Protein AF-A0A927GKA3-F1 (afdb_monomer_lite)

Organism: NCBI:txid2771359

Structure (mmCIF, N/CA/C/O backbone):
data_AF-A0A927GKA3-F1
#
_entry.id   AF-A0A927GKA3-F1
#
loop_
_atom_site.group_PDB
_atom_site.id
_atom_site.type_symbol
_atom_site.label_atom_id
_atom_site.label_alt_id
_atom_site.label_comp_id
_atom_site.label_asym_id
_atom_site.label_entity_id
_atom_site.label_seq_id
_atom_site.p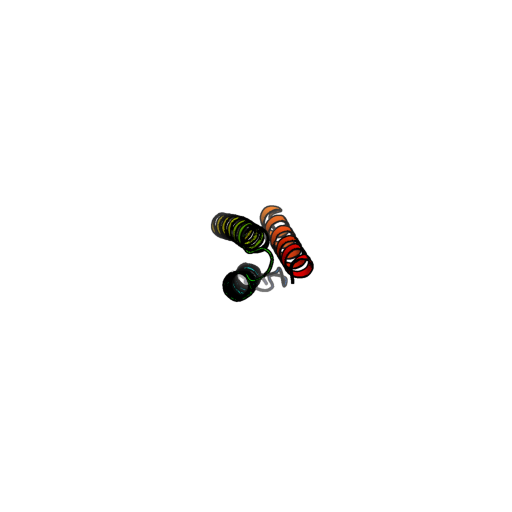dbx_PDB_ins_code
_atom_site.Cartn_x
_atom_site.Cartn_y
_atom_site.Cartn_z
_atom_site.occupancy
_atom_site.B_iso_or_equiv
_atom_site.auth_seq_id
_atom_site.auth_comp_id
_atom_site.auth_asym_id
_atom_site.auth_atom_id
_atom_site.pdbx_PDB_model_num
ATOM 1 N N . MET A 1 1 ? -40.364 -5.701 36.270 1.00 47.41 1 MET A N 1
ATOM 2 C CA . MET A 1 1 ? -39.156 -6.127 35.539 1.00 47.41 1 MET A CA 1
ATOM 3 C C . MET A 1 1 ? -39.467 -6.020 34.061 1.00 47.41 1 MET A C 1
ATOM 5 O O . MET A 1 1 ? -40.231 -6.839 33.577 1.00 47.41 1 MET A O 1
ATOM 9 N N . SER A 1 2 ? -38.943 -4.998 33.388 1.00 42.38 2 SER A N 1
ATOM 10 C CA . SER A 1 2 ? -39.011 -4.882 31.929 1.00 42.38 2 SER A CA 1
ATOM 11 C C . SER A 1 2 ? -37.716 -4.225 31.478 1.00 42.38 2 SER A C 1
ATOM 13 O O . SER A 1 2 ? -37.539 -3.019 31.624 1.00 42.38 2 SER A O 1
ATOM 15 N N . SER A 1 3 ? -36.776 -5.058 31.048 1.00 47.84 3 SER A N 1
ATOM 16 C CA . SER A 1 3 ? -35.504 -4.643 30.477 1.00 47.84 3 SER A CA 1
ATOM 17 C C . SER A 1 3 ? -35.777 -4.020 29.112 1.00 47.84 3 SER A C 1
ATOM 19 O O . SER A 1 3 ? -36.137 -4.727 28.175 1.00 47.84 3 SER A O 1
ATOM 21 N N . THR A 1 4 ? -35.647 -2.702 29.007 1.00 54.38 4 THR A N 1
ATOM 22 C CA . THR A 1 4 ? -35.564 -2.015 27.716 1.00 54.38 4 THR A CA 1
ATOM 23 C C . THR A 1 4 ? -34.162 -2.280 27.166 1.00 54.38 4 THR A C 1
ATOM 25 O O . THR A 1 4 ? -33.203 -1.831 27.798 1.00 54.38 4 THR A O 1
ATOM 28 N N . PRO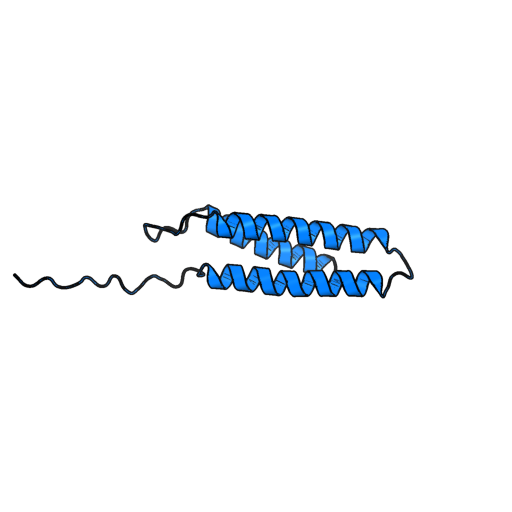 A 1 5 ? -33.986 -3.022 26.059 1.00 51.09 5 PRO A N 1
ATOM 29 C CA . PRO A 1 5 ? -32.673 -3.139 25.447 1.00 51.09 5 PRO A CA 1
ATOM 30 C C . PRO A 1 5 ? -32.293 -1.754 24.916 1.00 51.09 5 PRO A C 1
ATOM 32 O O . PRO A 1 5 ? -33.068 -1.119 24.197 1.00 51.09 5 PRO A O 1
ATOM 35 N N . GLY A 1 6 ? -31.144 -1.252 25.365 1.00 40.31 6 GLY A N 1
ATOM 36 C CA . GLY A 1 6 ? -30.629 0.050 24.968 1.00 40.31 6 GLY A CA 1
ATOM 37 C C . GLY A 1 6 ? -30.392 0.124 23.456 1.00 40.31 6 GLY A C 1
ATOM 38 O O . GLY A 1 6 ? -30.275 -0.906 22.786 1.00 40.31 6 GLY A O 1
ATOM 39 N N . PRO A 1 7 ? -30.317 1.336 22.887 1.00 48.56 7 PRO A N 1
ATOM 40 C CA . PRO A 1 7 ? -29.992 1.533 21.484 1.00 48.56 7 PRO A CA 1
ATOM 41 C C . PRO A 1 7 ? -28.491 1.270 21.253 1.00 48.56 7 PRO A C 1
ATOM 43 O O . PRO A 1 7 ? -27.728 2.182 20.969 1.00 48.56 7 PRO A O 1
ATOM 46 N N . GLU A 1 8 ? -28.048 0.018 21.376 1.00 44.25 8 GLU A N 1
ATOM 47 C CA . GLU A 1 8 ? -26.653 -0.405 21.142 1.00 44.25 8 GLU A CA 1
ATOM 48 C C . GLU A 1 8 ? -26.352 -0.686 19.653 1.00 44.25 8 GLU A C 1
ATOM 50 O O . GLU A 1 8 ? -25.253 -1.092 19.287 1.00 44.25 8 GLU A O 1
ATOM 55 N N . GLY A 1 9 ? -27.317 -0.461 18.756 1.00 45.62 9 GLY A N 1
ATOM 56 C CA . GLY A 1 9 ? -27.187 -0.797 17.333 1.00 45.62 9 GLY A CA 1
ATOM 57 C C . GLY A 1 9 ? -26.649 0.314 16.428 1.00 45.62 9 GLY A C 1
ATOM 58 O O . GLY A 1 9 ? -26.287 0.037 15.288 1.00 45.62 9 GLY A O 1
ATOM 59 N N . GLN A 1 10 ? -26.591 1.565 16.890 1.00 45.59 10 GLN A N 1
ATOM 60 C CA . GLN A 1 10 ? -26.081 2.677 16.082 1.00 45.59 10 GLN A CA 1
ATOM 61 C C . GLN A 1 10 ? -24.605 2.912 16.396 1.00 45.59 10 GLN A C 1
ATOM 63 O O . GLN A 1 10 ? -24.227 3.921 16.987 1.00 45.59 10 GLN A O 1
ATOM 68 N N . ARG A 1 11 ? -23.753 1.962 15.988 1.00 51.62 11 ARG A N 1
ATOM 69 C CA . ARG A 1 11 ? -22.336 2.282 15.793 1.00 51.62 11 ARG A CA 1
ATOM 70 C C . ARG A 1 11 ? -22.273 3.397 14.735 1.00 51.62 11 ARG A C 1
ATOM 72 O O . ARG A 1 11 ? -22.883 3.230 13.675 1.00 51.62 11 ARG A O 1
ATOM 79 N N . PRO A 1 12 ? -21.603 4.533 15.003 1.00 44.19 12 PRO A N 1
ATOM 80 C CA . PRO A 1 12 ? -21.411 5.569 13.993 1.00 44.19 12 PRO A CA 1
ATOM 81 C C . PRO A 1 12 ? -20.706 4.965 12.766 1.00 44.19 12 PRO A C 1
ATOM 83 O O . PRO A 1 12 ? -20.084 3.908 12.898 1.00 44.19 12 PRO A O 1
ATOM 86 N N . PRO A 1 13 ? -20.780 5.597 11.579 1.00 47.38 13 PRO A N 1
ATOM 87 C CA . PRO A 1 13 ? -20.089 5.133 10.379 1.00 47.38 13 PRO A CA 1
ATOM 88 C C . PRO A 1 13 ? -18.579 5.365 10.539 1.00 47.38 13 PRO A C 1
ATOM 90 O O . PRO A 1 13 ? -17.989 6.246 9.923 1.00 47.38 13 PRO A O 1
ATOM 93 N N . GLN A 1 14 ? -17.956 4.615 11.438 1.00 52.50 14 GLN A N 1
ATOM 94 C CA . GLN A 1 14 ? -16.517 4.478 11.520 1.00 52.50 14 GLN A CA 1
ATOM 95 C C . GLN A 1 14 ? -16.141 3.490 10.428 1.00 52.50 14 GLN A C 1
ATOM 97 O O . GLN A 1 14 ? -16.722 2.404 10.367 1.00 52.50 14 GLN A O 1
ATOM 102 N N . LEU A 1 15 ? -15.249 3.921 9.532 1.00 57.25 15 LEU A N 1
ATOM 103 C CA . LEU A 1 15 ? -14.641 3.110 8.477 1.00 57.25 15 LEU A CA 1
ATOM 104 C C . LEU A 1 15 ? -14.442 1.691 9.008 1.00 57.25 15 LEU A C 1
ATOM 106 O O . LEU A 1 15 ? -13.611 1.463 9.890 1.00 57.25 15 LEU A O 1
ATOM 110 N N . SER A 1 16 ? -15.272 0.759 8.550 1.00 67.12 16 SER A N 1
ATOM 111 C CA . SER A 1 16 ? -15.244 -0.581 9.114 1.00 67.12 16 SER A CA 1
ATOM 112 C C . SER A 1 16 ? -13.956 -1.247 8.656 1.00 67.12 16 SER A C 1
ATOM 114 O O . SER A 1 16 ? -13.429 -0.924 7.594 1.00 67.12 16 SER A O 1
ATOM 116 N N . GLU A 1 17 ? -13.441 -2.200 9.426 1.00 72.75 17 GLU A N 1
ATOM 117 C CA . GLU A 1 17 ? -12.289 -3.017 9.024 1.00 72.75 17 GLU A CA 1
ATOM 118 C C . GLU A 1 17 ? -12.350 -3.451 7.562 1.00 72.75 17 GLU A C 1
ATOM 120 O O . GLU A 1 17 ? -11.353 -3.398 6.846 1.00 72.75 17 GLU A O 1
ATOM 125 N N . ASN A 1 18 ? -13.557 -3.788 7.117 1.00 76.88 18 ASN A N 1
ATOM 126 C CA . ASN A 1 18 ? -13.862 -4.161 5.754 1.00 76.88 18 ASN A CA 1
ATOM 127 C C . ASN A 1 18 ? -13.540 -3.069 4.714 1.00 76.88 18 ASN A C 1
ATOM 129 O O . ASN A 1 18 ? -13.023 -3.402 3.655 1.00 76.88 18 ASN A O 1
ATOM 133 N N . ASP A 1 19 ? -13.780 -1.785 4.999 1.00 81.31 19 ASP A N 1
ATOM 134 C CA . ASP A 1 19 ? -13.423 -0.669 4.110 1.00 81.31 19 ASP A CA 1
ATOM 135 C C . ASP A 1 19 ? -11.904 -0.527 3.967 1.00 81.31 19 ASP A C 1
ATOM 137 O O . ASP A 1 19 ? -11.389 -0.363 2.862 1.00 81.31 19 ASP A O 1
ATOM 141 N N . LEU A 1 20 ? -11.161 -0.637 5.074 1.00 81.94 20 LEU A N 1
ATOM 142 C CA . LEU A 1 20 ? -9.694 -0.581 5.048 1.00 81.94 20 LEU A CA 1
ATOM 143 C C . LEU A 1 20 ? -9.103 -1.816 4.362 1.00 81.94 20 LEU A C 1
ATOM 145 O O . LEU A 1 20 ? -8.156 -1.702 3.584 1.00 81.94 20 LEU A O 1
ATOM 149 N N . ARG A 1 21 ? -9.695 -2.989 4.605 1.00 82.94 21 ARG A N 1
ATOM 150 C CA . ARG A 1 21 ? -9.360 -4.246 3.929 1.00 82.94 21 ARG A CA 1
ATOM 151 C C . ARG A 1 21 ? -9.579 -4.121 2.422 1.00 82.94 21 ARG A C 1
ATOM 153 O O . ARG A 1 21 ? -8.692 -4.479 1.656 1.00 82.94 21 ARG A O 1
ATOM 160 N N . HIS A 1 22 ? -10.723 -3.571 2.015 1.00 85.69 22 HIS A N 1
ATOM 161 C CA . HIS A 1 22 ? -11.062 -3.340 0.615 1.00 85.69 22 HIS A CA 1
ATOM 162 C C . HIS A 1 22 ? -10.098 -2.339 -0.031 1.00 85.69 22 HIS A C 1
ATOM 164 O O . HIS A 1 22 ? -9.550 -2.615 -1.092 1.00 85.69 22 HIS A O 1
ATOM 170 N N . ALA A 1 23 ? -9.795 -1.222 0.636 1.00 87.44 23 ALA A N 1
ATOM 171 C CA . ALA A 1 23 ? -8.822 -0.248 0.144 1.00 87.44 23 ALA A CA 1
ATOM 172 C C . ALA A 1 23 ? -7.415 -0.854 -0.025 1.00 87.44 23 ALA A C 1
ATOM 174 O O . ALA A 1 23 ? -6.728 -0.562 -1.005 1.00 87.44 23 ALA A O 1
ATOM 175 N N . LEU A 1 24 ? -6.982 -1.721 0.899 1.00 87.38 24 LEU A N 1
ATOM 176 C CA . LEU A 1 24 ? -5.714 -2.450 0.786 1.00 87.38 24 LEU A CA 1
ATOM 177 C C . LEU A 1 24 ? -5.704 -3.456 -0.369 1.00 87.38 24 LEU A C 1
ATOM 179 O O . LEU A 1 24 ? -4.641 -3.687 -0.946 1.00 87.38 24 LEU A O 1
ATOM 183 N N . ASP A 1 25 ? -6.842 -4.069 -0.688 1.00 88.94 25 ASP A N 1
ATOM 184 C CA . ASP A 1 25 ? -6.984 -4.987 -1.821 1.00 88.94 25 ASP A CA 1
ATOM 185 C C . ASP A 1 25 ? -6.959 -4.238 -3.163 1.00 88.94 25 ASP A C 1
ATOM 187 O O . ASP A 1 25 ? -6.204 -4.589 -4.069 1.00 88.94 25 ASP A O 1
ATOM 191 N N . GLU A 1 26 ? -7.669 -3.110 -3.258 1.00 89.38 26 GLU A N 1
ATOM 192 C CA . GLU A 1 26 ? -7.615 -2.246 -4.442 1.00 89.38 26 GLU A CA 1
ATOM 193 C C . GLU A 1 26 ? -6.203 -1.709 -4.707 1.00 89.38 26 GLU A C 1
ATOM 195 O O . GLU A 1 26 ? -5.767 -1.606 -5.859 1.00 89.38 26 GLU A O 1
ATOM 200 N N . LEU A 1 27 ? -5.475 -1.346 -3.647 1.00 88.75 27 LEU A N 1
ATOM 201 C CA . LEU A 1 27 ? -4.083 -0.918 -3.757 1.00 88.75 27 LEU A CA 1
ATOM 202 C C . LEU A 1 27 ? -3.174 -2.071 -4.195 1.00 88.75 27 LEU A C 1
ATOM 204 O O . LEU A 1 27 ? -2.317 -1.855 -5.047 1.00 88.75 27 LEU A O 1
ATOM 208 N N . ASP A 1 28 ? -3.390 -3.289 -3.696 1.00 87.75 28 ASP A N 1
ATOM 209 C CA . ASP A 1 28 ? -2.651 -4.487 -4.114 1.00 87.75 28 ASP A CA 1
ATOM 210 C C . ASP A 1 28 ? -2.801 -4.766 -5.613 1.00 87.75 28 ASP A C 1
ATOM 212 O O . ASP A 1 28 ? -1.809 -4.930 -6.328 1.00 87.75 28 ASP A O 1
ATOM 216 N N . ALA A 1 29 ? -4.035 -4.726 -6.121 1.00 89.31 29 ALA A N 1
ATOM 217 C CA . ALA A 1 29 ? -4.309 -4.906 -7.542 1.00 89.31 29 ALA A CA 1
ATOM 218 C C . ALA A 1 29 ? -3.587 -3.852 -8.404 1.00 89.31 29 ALA A C 1
ATOM 220 O O . ALA A 1 29 ? -3.046 -4.165 -9.474 1.00 89.31 29 ALA A O 1
ATOM 221 N N . LYS A 1 30 ? -3.524 -2.600 -7.928 1.00 87.88 30 LYS A N 1
ATOM 222 C CA . LYS A 1 30 ? -2.796 -1.511 -8.601 1.00 87.88 30 LYS A CA 1
ATOM 223 C C . LYS A 1 30 ? -1.284 -1.721 -8.574 1.00 87.88 30 LYS A C 1
ATOM 225 O O . LYS A 1 30 ? -0.657 -1.564 -9.620 1.00 87.88 30 LYS A O 1
ATOM 230 N N . ILE A 1 31 ? -0.711 -2.121 -7.436 1.00 86.69 31 ILE A N 1
ATOM 231 C CA . ILE A 1 31 ? 0.725 -2.425 -7.308 1.00 86.69 31 ILE A CA 1
ATOM 232 C C . ILE A 1 31 ? 1.107 -3.572 -8.246 1.00 86.69 31 ILE A C 1
ATOM 234 O O . ILE A 1 31 ? 2.057 -3.438 -9.013 1.00 86.69 31 ILE A O 1
ATOM 238 N N . LYS A 1 32 ? 0.326 -4.657 -8.284 1.00 86.69 32 LYS A N 1
ATOM 239 C CA . LYS A 1 32 ? 0.555 -5.784 -9.206 1.00 86.69 32 LYS A CA 1
ATOM 240 C C . LYS A 1 32 ? 0.469 -5.372 -10.670 1.00 86.69 32 LYS A C 1
ATOM 242 O O . LYS A 1 32 ? 1.274 -5.808 -11.49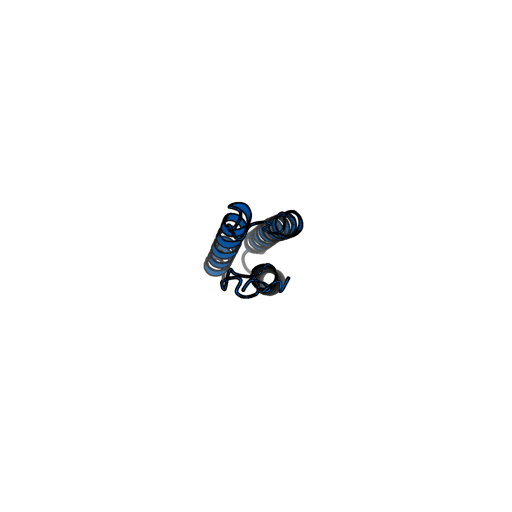1 1.00 86.69 32 LYS A O 1
ATOM 247 N N . THR A 1 33 ? -0.490 -4.514 -11.011 1.00 85.81 33 THR A N 1
ATOM 248 C CA . THR A 1 33 ? -0.611 -3.972 -12.371 1.00 85.81 33 THR A CA 1
ATOM 249 C C . THR A 1 33 ? 0.608 -3.129 -12.739 1.00 85.81 33 THR A C 1
ATOM 251 O O . THR A 1 33 ? 1.135 -3.271 -13.843 1.00 85.81 33 THR A O 1
ATOM 254 N N . LEU A 1 34 ? 1.081 -2.281 -11.820 1.00 82.44 34 LEU A N 1
ATOM 255 C CA . LEU A 1 34 ? 2.300 -1.496 -11.996 1.00 82.44 34 LEU A CA 1
ATOM 256 C C . LEU A 1 34 ? 3.522 -2.405 -12.166 1.00 82.44 34 LEU A C 1
ATOM 258 O O . LEU A 1 34 ? 4.284 -2.202 -13.103 1.00 82.44 34 LEU A O 1
ATOM 262 N N . HIS A 1 35 ? 3.667 -3.434 -11.332 1.00 81.25 35 HIS A N 1
ATOM 263 C CA . HIS A 1 35 ? 4.752 -4.411 -11.412 1.00 81.25 35 HIS A CA 1
ATOM 264 C C . HIS A 1 35 ? 4.775 -5.129 -12.772 1.00 81.25 35 HIS A C 1
ATOM 266 O O . HIS A 1 35 ? 5.800 -5.166 -13.452 1.00 81.25 35 HIS A O 1
ATOM 272 N N . ASN A 1 36 ? 3.618 -5.609 -13.238 1.00 80.94 36 ASN A N 1
ATOM 273 C CA . ASN A 1 36 ? 3.492 -6.237 -14.556 1.00 80.94 36 ASN A CA 1
ATOM 274 C C . ASN A 1 36 ? 3.806 -5.265 -15.704 1.00 80.94 36 ASN A C 1
ATOM 276 O O . ASN A 1 36 ? 4.465 -5.646 -16.672 1.00 80.94 36 ASN A O 1
ATOM 280 N N . ARG A 1 37 ? 3.379 -3.997 -15.606 1.00 77.56 37 ARG A N 1
ATOM 281 C CA . ARG A 1 37 ? 3.747 -2.969 -16.594 1.00 77.56 37 ARG A CA 1
ATOM 282 C C . ARG A 1 37 ? 5.230 -2.629 -16.552 1.00 77.56 37 ARG A C 1
ATOM 284 O O . ARG A 1 37 ? 5.811 -2.447 -17.616 1.00 77.56 37 ARG A O 1
ATOM 291 N N . ALA A 1 38 ? 5.841 -2.546 -15.374 1.00 73.94 38 ALA A N 1
ATOM 292 C CA . ALA A 1 38 ? 7.269 -2.288 -15.222 1.00 73.94 38 ALA A CA 1
ATOM 293 C C . ALA A 1 38 ? 8.091 -3.380 -15.921 1.00 73.94 38 ALA A C 1
ATOM 295 O O . ALA A 1 38 ? 8.991 -3.059 -16.694 1.00 73.94 38 ALA A O 1
ATOM 296 N N . HIS A 1 39 ? 7.701 -4.648 -15.758 1.00 69.44 39 HIS A N 1
ATOM 297 C CA . HIS A 1 39 ? 8.271 -5.766 -16.512 1.00 69.44 39 HIS A CA 1
ATOM 298 C C . HIS A 1 39 ? 8.049 -5.651 -18.029 1.00 69.44 39 HIS A C 1
ATOM 300 O O . HIS A 1 39 ? 8.960 -5.939 -18.801 1.00 69.44 39 HIS A O 1
ATOM 306 N N . ALA A 1 40 ? 6.865 -5.214 -18.472 1.00 68.19 40 ALA A N 1
ATOM 307 C CA . ALA A 1 40 ? 6.538 -5.097 -19.897 1.00 68.19 40 ALA A CA 1
ATOM 308 C C . ALA A 1 40 ? 7.182 -3.881 -20.600 1.00 68.19 40 ALA A C 1
ATOM 310 O O . ALA A 1 40 ? 7.420 -3.927 -21.804 1.00 68.19 40 ALA A O 1
ATOM 311 N N . THR A 1 41 ? 7.469 -2.797 -19.869 1.00 63.81 41 THR A N 1
ATOM 312 C CA . THR A 1 41 ? 7.898 -1.488 -20.419 1.00 63.81 41 THR A CA 1
ATOM 313 C C . THR A 1 41 ? 9.404 -1.233 -20.233 1.00 63.81 41 THR A C 1
ATOM 315 O O . THR A 1 41 ? 9.892 -0.124 -20.443 1.00 63.81 41 THR A O 1
ATOM 318 N N . ALA A 1 42 ? 10.172 -2.254 -19.845 1.00 57.44 42 ALA A N 1
ATOM 319 C CA . ALA A 1 42 ? 11.585 -2.188 -19.463 1.00 57.44 42 ALA A CA 1
ATOM 320 C C . ALA A 1 42 ? 12.586 -1.931 -20.617 1.00 57.44 42 ALA A C 1
ATOM 322 O O . ALA A 1 42 ? 13.667 -2.512 -20.650 1.00 57.44 42 ALA A O 1
ATOM 323 N N . ALA A 1 43 ? 12.271 -1.030 -21.549 1.00 58.53 43 ALA A N 1
ATOM 324 C CA . ALA A 1 43 ? 13.224 -0.540 -22.547 1.00 58.53 43 ALA A CA 1
ATOM 325 C C . ALA A 1 43 ? 14.141 0.587 -22.015 1.00 58.53 43 ALA A C 1
ATOM 327 O O . ALA A 1 43 ? 15.117 0.926 -22.675 1.00 58.53 43 ALA A O 1
ATOM 328 N N . GLY A 1 44 ? 13.844 1.174 -20.843 1.00 54.84 44 GLY A N 1
ATOM 329 C CA . GLY A 1 44 ? 14.552 2.361 -20.330 1.00 54.84 44 GLY A CA 1
ATOM 330 C C . GLY A 1 44 ? 15.272 2.194 -18.988 1.00 54.84 44 GLY A C 1
ATOM 331 O O . GLY A 1 44 ? 16.434 2.564 -18.900 1.00 54.84 44 GLY A O 1
ATOM 332 N N . SER A 1 45 ? 14.607 1.642 -17.961 1.00 55.56 45 SER A N 1
ATOM 333 C CA . SER A 1 45 ? 15.172 1.432 -16.608 1.00 55.56 45 SER A CA 1
ATOM 334 C C . SER A 1 45 ? 14.323 0.440 -15.784 1.00 55.56 45 SER A C 1
ATOM 336 O O . SER A 1 45 ? 13.529 0.868 -14.944 1.00 55.56 45 SER A O 1
ATOM 338 N N . PRO A 1 46 ? 14.454 -0.886 -15.991 1.00 61.12 46 PRO A N 1
ATOM 339 C CA . PRO A 1 46 ? 13.713 -1.902 -15.224 1.00 61.12 46 PRO A CA 1
ATOM 340 C C . PRO A 1 46 ? 13.928 -1.810 -13.707 1.00 61.12 46 PRO A C 1
ATOM 342 O O . PRO A 1 46 ? 13.004 -2.022 -12.927 1.00 61.12 46 PRO A O 1
ATOM 345 N N . ASN A 1 47 ? 15.142 -1.449 -13.287 1.00 64.06 47 ASN A N 1
ATOM 346 C CA . ASN A 1 47 ? 15.564 -1.573 -11.893 1.00 64.06 47 ASN A CA 1
ATOM 347 C C . ASN A 1 47 ? 14.864 -0.588 -10.941 1.00 64.06 47 ASN A C 1
ATOM 349 O O . ASN A 1 47 ? 14.691 -0.887 -9.765 1.00 64.06 47 ASN A O 1
ATOM 353 N N . THR A 1 48 ? 14.460 0.589 -11.429 1.00 73.25 48 THR A N 1
ATOM 354 C CA . THR A 1 48 ? 13.874 1.637 -10.578 1.00 73.25 48 THR A CA 1
ATOM 355 C C . THR A 1 48 ? 12.401 1.353 -10.297 1.00 73.25 48 THR A C 1
ATOM 357 O O . THR A 1 48 ? 11.986 1.331 -9.144 1.00 73.25 48 THR A O 1
ATOM 360 N N . TYR A 1 49 ? 11.612 1.058 -11.332 1.00 73.00 49 TYR A N 1
ATOM 361 C CA . TYR A 1 49 ? 10.181 0.781 -11.175 1.00 73.00 49 TYR A CA 1
ATOM 362 C C . TYR A 1 49 ? 9.908 -0.515 -10.415 1.00 73.00 49 TYR A C 1
ATOM 364 O O . TYR A 1 49 ? 8.975 -0.560 -9.616 1.00 73.00 49 TYR A O 1
ATOM 372 N N . GLN A 1 50 ? 10.731 -1.545 -10.631 1.00 78.56 50 GLN A N 1
ATOM 373 C CA . GLN A 1 50 ? 10.615 -2.798 -9.893 1.00 78.56 50 GLN A CA 1
ATOM 374 C C . GLN A 1 50 ? 10.879 -2.576 -8.397 1.00 78.56 50 GLN A C 1
ATOM 376 O O . GLN A 1 50 ? 10.022 -2.905 -7.584 1.00 78.56 50 GLN A O 1
ATOM 381 N N . ALA A 1 51 ? 11.968 -1.882 -8.044 1.00 81.50 51 ALA A N 1
ATOM 382 C CA . ALA A 1 51 ? 12.278 -1.560 -6.650 1.00 81.50 51 ALA A CA 1
ATOM 383 C C . ALA A 1 51 ? 11.179 -0.717 -5.971 1.00 81.50 51 ALA A C 1
ATOM 385 O O . ALA A 1 51 ? 10.867 -0.923 -4.797 1.00 81.50 51 ALA A O 1
ATOM 386 N N . HIS A 1 52 ? 10.554 0.214 -6.702 1.00 81.56 52 HIS A N 1
ATOM 387 C CA . HIS A 1 52 ? 9.411 0.977 -6.194 1.00 81.56 52 HIS A CA 1
ATOM 388 C C . HIS A 1 52 ? 8.172 0.100 -5.976 1.00 81.56 52 HIS A C 1
ATOM 390 O O . HIS A 1 52 ? 7.518 0.220 -4.940 1.00 81.56 52 HIS A O 1
ATOM 396 N N . ALA A 1 53 ? 7.858 -0.799 -6.911 1.00 82.31 53 ALA A N 1
ATOM 397 C CA . ALA A 1 53 ? 6.742 -1.729 -6.771 1.00 82.31 53 ALA A CA 1
ATOM 398 C C . ALA A 1 53 ? 6.943 -2.690 -5.584 1.00 82.31 53 ALA A C 1
ATOM 400 O O . ALA A 1 53 ? 6.022 -2.870 -4.790 1.00 82.31 53 ALA A O 1
ATOM 401 N N . GLU A 1 54 ? 8.153 -3.224 -5.401 1.00 85.25 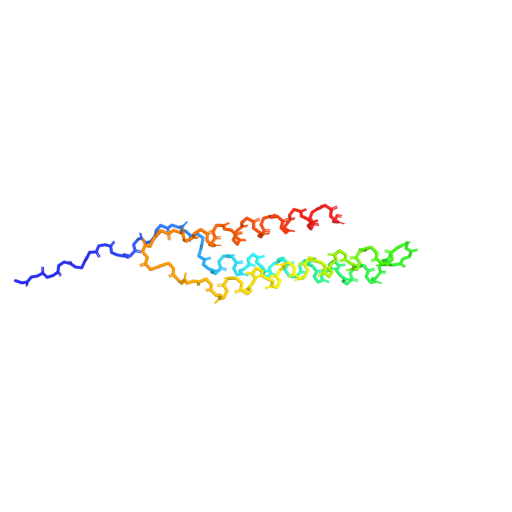54 GLU A N 1
ATOM 402 C CA . GLU A 1 54 ? 8.511 -4.072 -4.255 1.00 85.25 54 GLU A CA 1
ATOM 403 C C . GLU A 1 54 ? 8.390 -3.310 -2.923 1.00 85.25 54 GLU A C 1
ATOM 405 O O . GLU A 1 54 ? 7.842 -3.823 -1.944 1.00 85.25 54 GLU A O 1
ATOM 410 N N . ALA A 1 55 ? 8.837 -2.050 -2.876 1.00 87.75 55 ALA A N 1
ATOM 411 C CA . ALA A 1 55 ? 8.699 -1.208 -1.688 1.00 87.75 55 ALA A CA 1
ATOM 412 C C . ALA A 1 55 ? 7.226 -0.913 -1.346 1.00 87.75 55 ALA A C 1
ATOM 414 O O . ALA A 1 55 ? 6.851 -0.907 -0.169 1.00 87.75 55 ALA A O 1
ATOM 415 N N . LEU A 1 56 ? 6.387 -0.681 -2.359 1.00 88.50 56 LEU A N 1
ATOM 416 C CA . LEU A 1 56 ? 4.944 -0.506 -2.199 1.00 88.50 56 LEU A CA 1
ATOM 417 C C . LEU A 1 56 ? 4.274 -1.784 -1.678 1.00 88.50 56 LEU A C 1
ATOM 419 O O . LEU A 1 56 ? 3.460 -1.716 -0.755 1.00 88.50 56 LEU A O 1
ATOM 423 N N . GLU A 1 57 ? 4.643 -2.946 -2.213 1.00 87.44 57 GLU A N 1
ATOM 424 C CA . GLU A 1 57 ? 4.113 -4.240 -1.776 1.00 87.44 57 GLU A CA 1
ATOM 425 C C . GLU A 1 57 ? 4.494 -4.540 -0.318 1.00 87.44 57 GLU A C 1
ATOM 427 O O . GLU A 1 57 ? 3.634 -4.898 0.490 1.00 87.44 57 GLU A O 1
ATOM 432 N N . ALA A 1 58 ? 5.745 -4.273 0.071 1.00 89.31 58 ALA A N 1
ATOM 433 C CA . ALA A 1 58 ? 6.203 -4.422 1.451 1.00 89.31 58 ALA A CA 1
ATOM 434 C C . ALA A 1 58 ? 5.456 -3.492 2.429 1.00 89.31 58 ALA A C 1
ATOM 436 O O . ALA A 1 58 ? 5.077 -3.912 3.527 1.00 89.31 58 ALA A O 1
ATOM 437 N N . LYS A 1 59 ? 5.208 -2.231 2.042 1.00 88.75 59 LYS A N 1
ATOM 438 C CA . LYS A 1 59 ? 4.398 -1.292 2.841 1.00 88.75 59 LYS A CA 1
ATOM 439 C C . LYS A 1 59 ? 2.958 -1.799 2.996 1.00 88.75 59 LYS A C 1
ATOM 441 O O . LYS A 1 59 ? 2.415 -1.755 4.099 1.00 88.75 59 LYS A O 1
ATOM 446 N N . ARG A 1 60 ? 2.356 -2.316 1.919 1.00 89.00 60 ARG A N 1
ATOM 447 C CA . ARG A 1 60 ? 1.002 -2.891 1.922 1.00 89.00 60 ARG A CA 1
ATOM 448 C C . ARG A 1 60 ? 0.901 -4.121 2.822 1.00 89.00 60 ARG A C 1
ATOM 450 O O . ARG A 1 60 ? -0.041 -4.208 3.605 1.00 89.00 60 ARG A O 1
ATOM 457 N N . ALA A 1 61 ? 1.871 -5.033 2.751 1.00 88.06 61 ALA A N 1
ATOM 458 C CA . ALA A 1 61 ? 1.915 -6.227 3.594 1.00 88.06 61 ALA A CA 1
ATOM 459 C C . ALA A 1 61 ? 1.923 -5.859 5.085 1.00 88.06 61 ALA A C 1
ATOM 461 O O . ALA A 1 61 ? 1.076 -6.338 5.836 1.00 88.06 61 ALA A O 1
ATOM 462 N N . ARG A 1 62 ? 2.774 -4.904 5.485 1.00 89.06 62 ARG A N 1
ATOM 463 C CA . ARG A 1 62 ? 2.816 -4.413 6.872 1.00 89.06 62 ARG A CA 1
ATOM 464 C C . ARG A 1 62 ? 1.489 -3.813 7.336 1.00 89.06 62 ARG A C 1
ATOM 466 O O . ARG A 1 62 ? 1.080 -4.055 8.467 1.00 89.06 62 ARG A O 1
ATOM 473 N N . LEU A 1 63 ? 0.808 -3.042 6.484 1.00 87.25 63 LEU A N 1
ATOM 474 C CA . LEU A 1 63 ? -0.503 -2.469 6.817 1.00 87.25 63 LEU A CA 1
ATOM 475 C C . LEU A 1 63 ? -1.578 -3.551 6.975 1.00 87.25 63 LEU A C 1
ATOM 477 O O . LEU A 1 63 ? -2.417 -3.452 7.867 1.00 87.25 63 LEU A O 1
ATOM 481 N N . ALA A 1 64 ? -1.539 -4.598 6.149 1.00 86.00 64 ALA A N 1
ATOM 482 C CA . ALA A 1 64 ? -2.449 -5.734 6.264 1.00 86.00 64 ALA A CA 1
ATOM 483 C C . ALA A 1 64 ? -2.203 -6.552 7.545 1.00 86.00 64 ALA A C 1
ATOM 485 O O . ALA A 1 64 ? -3.161 -6.967 8.195 1.00 86.00 64 ALA A O 1
ATOM 486 N N . GLU A 1 65 ? -0.941 -6.743 7.938 1.00 86.56 65 GLU A N 1
ATOM 487 C CA . GLU A 1 65 ? -0.583 -7.369 9.217 1.00 86.56 65 GLU A CA 1
ATOM 488 C C . GLU A 1 65 ? -1.085 -6.535 10.401 1.00 86.56 65 GLU A C 1
ATOM 490 O O . GLU A 1 65 ? -1.741 -7.067 11.293 1.00 86.56 65 GLU A O 1
ATOM 495 N N . GLN A 1 66 ? -0.859 -5.217 10.379 1.00 84.44 66 GLN A N 1
ATOM 496 C CA . GLN A 1 66 ? -1.362 -4.304 11.408 1.00 84.44 66 GLN A CA 1
ATOM 497 C C . GLN A 1 66 ? -2.887 -4.331 11.507 1.00 84.44 66 GLN A C 1
ATOM 499 O O . GLN A 1 66 ? -3.415 -4.333 12.614 1.00 84.44 66 GLN A O 1
ATOM 504 N N . LEU A 1 67 ? -3.587 -4.406 10.374 1.00 82.69 67 LEU A N 1
ATOM 505 C CA . LEU A 1 67 ? -5.040 -4.548 10.338 1.00 82.69 67 LEU A CA 1
ATOM 506 C C . LEU A 1 67 ? -5.502 -5.877 10.954 1.00 82.69 67 LEU A C 1
ATOM 508 O O . LEU A 1 67 ? -6.485 -5.895 11.680 1.00 82.69 67 LEU A O 1
ATOM 512 N N . GLY A 1 68 ? -4.788 -6.978 10.701 1.00 80.12 68 GLY A N 1
ATOM 513 C CA . GLY A 1 68 ? -5.103 -8.289 11.281 1.00 80.12 68 GLY A CA 1
ATOM 514 C C . GLY A 1 68 ? -4.743 -8.433 12.764 1.00 80.12 68 GLY A C 1
ATOM 515 O O . GLY A 1 68 ? -5.311 -9.284 13.444 1.00 80.12 68 GLY A O 1
ATOM 516 N N . GLN A 1 69 ? -3.805 -7.626 13.266 1.00 79.75 69 GLN A N 1
ATOM 517 C CA . GLN A 1 69 ? -3.410 -7.604 14.679 1.00 79.75 69 GLN A CA 1
ATOM 518 C C . GLN A 1 69 ? -4.109 -6.513 15.495 1.00 79.75 69 GLN A C 1
ATOM 520 O O . GLN A 1 69 ? -4.037 -6.540 16.726 1.00 79.75 69 GLN A O 1
ATOM 525 N N . ALA A 1 70 ? -4.757 -5.546 14.840 1.00 72.94 70 ALA A N 1
ATOM 526 C CA . ALA A 1 70 ? -5.464 -4.477 15.520 1.00 72.94 70 ALA A CA 1
ATOM 527 C C . ALA A 1 70 ? -6.597 -5.081 16.367 1.00 72.94 70 ALA A C 1
ATOM 529 O O . ALA A 1 70 ? -7.462 -5.774 15.828 1.00 72.94 70 ALA A O 1
ATOM 530 N N . PRO A 1 71 ? -6.622 -4.840 17.691 1.00 66.50 71 PRO A N 1
ATOM 531 C CA . PRO A 1 71 ? -7.731 -5.297 18.507 1.00 66.50 71 PRO A CA 1
ATOM 532 C C . PRO A 1 71 ? -9.019 -4.639 18.004 1.00 66.50 71 PRO A C 1
ATOM 534 O O . PRO A 1 71 ? -9.047 -3.431 17.729 1.00 66.50 71 PRO A O 1
ATOM 537 N N . ALA A 1 72 ? -10.078 -5.443 17.882 1.00 61.34 72 ALA A N 1
ATOM 538 C CA . ALA A 1 72 ? -11.407 -4.937 17.575 1.00 61.34 72 ALA A CA 1
ATOM 539 C C . ALA A 1 72 ? -11.754 -3.838 18.599 1.00 61.34 72 ALA A C 1
ATOM 541 O O . ALA A 1 72 ? -11.551 -4.064 19.798 1.00 61.34 72 ALA A O 1
ATOM 542 N N . PRO A 1 73 ? -12.228 -2.652 18.172 1.00 58.19 73 PRO A N 1
ATOM 543 C CA . PRO A 1 73 ? -12.549 -1.573 19.097 1.00 58.19 73 PRO A CA 1
ATOM 544 C C . PRO A 1 73 ? -13.620 -2.052 20.082 1.00 58.19 73 PRO A C 1
ATOM 546 O O . PRO A 1 73 ? -14.775 -2.230 19.703 1.00 58.19 73 PRO A O 1
ATOM 549 N N . ALA A 1 74 ? -13.238 -2.293 21.336 1.00 57.16 74 ALA A N 1
ATOM 550 C CA . ALA A 1 74 ? -14.162 -2.789 22.356 1.00 57.16 74 ALA A CA 1
ATOM 551 C C . ALA A 1 74 ? -15.158 -1.709 22.827 1.00 57.16 74 ALA A C 1
ATOM 553 O O . ALA A 1 74 ? -16.241 -2.045 23.287 1.00 57.16 74 ALA A O 1
ATOM 554 N N . ASP A 1 75 ? -14.822 -0.424 22.647 1.00 51.75 75 ASP A N 1
ATOM 555 C CA . ASP A 1 75 ? -15.503 0.703 23.308 1.00 51.75 75 ASP A CA 1
ATOM 556 C C . ASP A 1 75 ? -15.849 1.880 22.371 1.00 51.75 75 ASP A C 1
ATOM 558 O O . ASP A 1 75 ? -15.980 3.024 22.800 1.00 51.75 75 ASP A O 1
ATOM 562 N N . GLY A 1 76 ? -15.957 1.654 21.055 1.00 52.31 76 GLY A N 1
ATOM 563 C CA . GLY A 1 76 ? -16.373 2.696 20.092 1.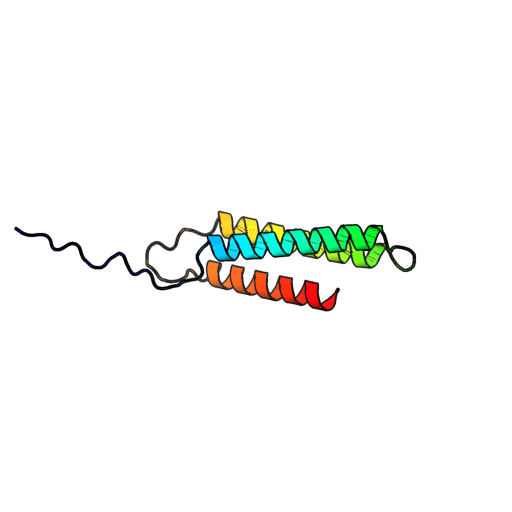00 52.31 76 GLY A CA 1
ATOM 564 C C . GLY A 1 76 ? -15.415 3.894 19.935 1.00 52.31 76 GLY A C 1
ATOM 565 O O . GLY A 1 76 ? -15.652 4.774 19.106 1.00 52.31 76 GLY A O 1
ATOM 566 N N . SER A 1 77 ? -14.316 3.919 20.691 1.00 52.84 77 SER A N 1
ATOM 567 C CA . SER A 1 77 ? -13.166 4.787 20.457 1.00 52.84 77 SER A CA 1
ATOM 568 C C . SER A 1 77 ? -12.325 4.160 19.355 1.00 52.84 77 SER A C 1
ATOM 570 O O . SER A 1 77 ? -11.832 3.052 19.557 1.00 52.84 77 SER A O 1
ATOM 572 N N . GLU A 1 78 ? -12.164 4.837 18.212 1.00 57.00 78 GLU A N 1
ATOM 573 C CA . GLU A 1 78 ? -11.251 4.390 17.153 1.00 57.00 78 GLU A CA 1
ATOM 574 C C . GLU A 1 78 ? -9.848 4.261 17.762 1.00 57.00 78 GLU A C 1
ATOM 576 O O . GLU A 1 78 ? -9.242 5.273 18.131 1.00 57.00 78 GLU A O 1
ATOM 581 N N . PRO A 1 79 ? -9.315 3.037 17.932 1.00 63.38 79 PRO A N 1
ATOM 582 C CA . PRO A 1 79 ? -7.980 2.863 18.475 1.00 63.38 79 PRO A CA 1
ATOM 583 C C . PRO A 1 79 ? -7.015 3.595 17.545 1.00 63.38 79 PRO A C 1
ATOM 585 O O . PRO A 1 79 ? -7.121 3.454 16.329 1.00 63.38 79 PRO A O 1
ATOM 588 N N . GLY A 1 80 ? -6.058 4.358 18.083 1.00 73.06 80 GLY A N 1
ATOM 589 C CA . GLY A 1 80 ? -5.117 5.143 17.265 1.00 73.06 80 GLY A CA 1
ATOM 590 C C . GLY A 1 80 ? -4.411 4.325 16.170 1.00 73.06 80 GLY A C 1
ATOM 591 O O . GLY A 1 80 ? -4.056 4.869 15.129 1.00 73.06 80 GLY A O 1
ATOM 592 N N . VAL A 1 81 ? -4.309 3.005 16.364 1.00 77.44 81 VAL A N 1
ATOM 593 C CA . VAL A 1 81 ? -3.859 2.013 15.375 1.00 77.44 81 VAL A CA 1
ATOM 594 C C . VAL A 1 81 ? -4.690 2.042 14.084 1.00 77.44 81 VAL A C 1
ATOM 596 O O . VAL A 1 81 ? -4.121 2.033 13.000 1.00 77.44 81 VAL A O 1
ATOM 599 N N . TRP A 1 82 ? -6.017 2.133 14.167 1.00 78.88 82 TRP A N 1
ATOM 600 C CA . TRP A 1 82 ? -6.909 2.183 13.002 1.00 78.88 82 TRP A CA 1
ATOM 601 C C . TRP A 1 82 ? -6.706 3.458 12.188 1.00 78.88 82 TRP A C 1
ATOM 603 O O . TRP A 1 82 ? -6.585 3.408 10.962 1.00 78.88 82 TRP A O 1
ATOM 613 N N . ASN A 1 83 ? -6.571 4.596 12.872 1.00 80.94 83 ASN A N 1
ATOM 614 C CA . ASN A 1 83 ? -6.272 5.862 12.212 1.00 80.94 83 ASN A CA 1
ATOM 615 C C . ASN A 1 83 ? -4.864 5.847 11.585 1.00 80.94 83 ASN A C 1
ATOM 617 O O . ASN A 1 83 ? -4.662 6.322 10.470 1.00 80.94 83 ASN A O 1
ATOM 621 N N . GLN A 1 84 ? -3.891 5.220 12.250 1.00 83.81 84 GLN A N 1
ATOM 622 C CA . GLN A 1 84 ? -2.548 5.024 11.706 1.00 83.81 84 GLN A CA 1
ATOM 623 C C . GLN A 1 84 ? -2.553 4.145 10.443 1.00 83.81 84 GLN A C 1
ATOM 625 O O . GLN A 1 84 ? -1.888 4.493 9.466 1.00 83.81 84 GLN A O 1
ATOM 630 N N . ILE A 1 85 ? -3.323 3.051 10.426 1.00 84.69 85 ILE A N 1
ATOM 631 C CA . ILE A 1 85 ? -3.480 2.185 9.245 1.00 84.69 85 ILE A CA 1
ATOM 632 C C . ILE A 1 85 ? -4.106 2.973 8.094 1.00 84.69 85 ILE A C 1
ATOM 634 O O . ILE A 1 85 ? -3.598 2.934 6.973 1.00 84.69 85 ILE A O 1
ATOM 638 N N . ARG A 1 86 ? -5.161 3.746 8.370 1.00 84.94 86 ARG A N 1
ATOM 639 C CA . ARG A 1 86 ? -5.790 4.627 7.380 1.00 84.94 86 ARG A CA 1
ATOM 640 C C . ARG A 1 86 ? -4.785 5.614 6.787 1.00 84.94 86 ARG A C 1
ATOM 642 O O . ARG A 1 86 ? -4.648 5.674 5.569 1.00 84.94 86 ARG A O 1
ATOM 649 N N . HIS A 1 87 ? -4.055 6.350 7.623 1.00 87.94 87 HIS A N 1
ATOM 650 C CA . HIS A 1 87 ? -3.026 7.277 7.150 1.00 87.94 87 HIS A CA 1
ATOM 651 C C . HIS A 1 87 ? -1.944 6.565 6.326 1.00 87.94 87 HIS A C 1
ATOM 653 O O . HIS A 1 87 ? -1.486 7.099 5.316 1.00 87.94 87 HIS A O 1
ATOM 659 N N . GLY A 1 88 ? -1.574 5.339 6.705 1.00 89.12 88 GLY A N 1
ATOM 660 C CA . GLY A 1 88 ? -0.661 4.498 5.936 1.00 89.12 88 GLY A CA 1
ATOM 661 C C . GLY A 1 88 ? -1.192 4.147 4.543 1.00 89.12 88 GLY A C 1
ATOM 662 O O . GLY A 1 88 ? -0.456 4.266 3.567 1.00 89.12 88 GLY A O 1
ATOM 663 N N . ILE A 1 89 ? -2.472 3.781 4.436 1.00 87.25 89 ILE A N 1
ATOM 664 C CA . ILE A 1 89 ? -3.165 3.504 3.167 1.00 87.25 89 ILE A CA 1
ATOM 665 C C . ILE A 1 89 ? -3.225 4.760 2.289 1.00 87.25 89 ILE A C 1
ATOM 667 O O . ILE A 1 89 ? -2.947 4.689 1.091 1.00 87.25 89 ILE A O 1
ATOM 671 N N . GLU A 1 90 ? -3.552 5.919 2.866 1.00 89.56 90 GLU A N 1
ATOM 672 C CA . GLU A 1 90 ? -3.595 7.186 2.125 1.00 89.56 90 GLU A CA 1
ATOM 673 C C . GLU A 1 90 ? -2.217 7.580 1.590 1.00 89.56 90 GLU A C 1
ATOM 675 O O . GLU A 1 90 ? -2.099 7.971 0.427 1.00 89.56 90 GLU A O 1
ATOM 680 N N . ASN A 1 91 ? -1.171 7.400 2.398 1.00 90.50 91 ASN A N 1
ATOM 681 C CA . ASN A 1 91 ? 0.203 7.641 1.977 1.00 90.50 91 ASN A CA 1
ATOM 682 C C . ASN A 1 91 ? 0.646 6.656 0.882 1.00 90.50 91 ASN A C 1
ATOM 684 O O . ASN A 1 91 ? 1.288 7.057 -0.083 1.00 90.50 91 ASN A O 1
ATOM 688 N N . LEU A 1 92 ? 0.253 5.379 0.982 1.00 87.75 92 LEU A N 1
ATOM 689 C CA . LEU A 1 92 ? 0.519 4.376 -0.053 1.00 87.75 92 LEU A CA 1
ATOM 690 C C . LEU A 1 92 ? -0.134 4.765 -1.383 1.00 87.75 92 LEU A C 1
ATOM 692 O O . LEU A 1 92 ? 0.486 4.661 -2.435 1.00 87.75 92 LEU A O 1
ATOM 696 N N . ARG A 1 93 ? -1.379 5.247 -1.334 1.00 87.56 93 ARG A N 1
ATOM 697 C CA . ARG A 1 93 ? -2.108 5.725 -2.512 1.00 87.56 93 ARG A CA 1
ATOM 698 C C . ARG A 1 93 ? -1.435 6.938 -3.152 1.00 87.56 93 ARG A C 1
ATOM 700 O O . ARG A 1 93 ? -1.510 7.085 -4.370 1.00 87.56 93 ARG A O 1
ATOM 707 N N . GLU A 1 94 ? -0.823 7.806 -2.352 1.00 88.00 94 GLU A N 1
ATOM 708 C CA . GLU A 1 94 ? -0.077 8.958 -2.857 1.00 88.00 94 GLU A CA 1
ATOM 709 C C . GLU A 1 94 ? 1.252 8.558 -3.494 1.00 88.00 94 GLU A C 1
ATOM 711 O O . GLU A 1 94 ? 1.537 8.987 -4.606 1.00 88.00 94 GLU A O 1
ATOM 716 N N . ASP A 1 95 ? 2.011 7.671 -2.852 1.00 84.94 95 ASP A N 1
ATOM 717 C CA . ASP A 1 95 ? 3.255 7.099 -3.387 1.00 84.94 95 ASP A CA 1
ATOM 718 C C . ASP A 1 95 ? 3.004 6.447 -4.762 1.00 84.94 95 ASP A C 1
ATOM 720 O O . ASP A 1 95 ? 3.666 6.760 -5.749 1.00 84.94 95 ASP A O 1
ATOM 724 N N . LEU A 1 96 ? 1.923 5.668 -4.873 1.00 83.69 96 LEU A N 1
ATOM 725 C CA . LEU A 1 96 ? 1.477 5.045 -6.123 1.00 83.69 96 LEU A CA 1
ATOM 726 C C . LEU A 1 96 ? 1.095 6.080 -7.198 1.00 83.69 96 LEU A C 1
ATOM 728 O O . LEU A 1 96 ? 1.347 5.855 -8.378 1.00 83.69 96 LEU A O 1
ATOM 732 N N . ARG A 1 97 ? 0.510 7.220 -6.803 1.00 84.19 97 ARG A N 1
ATOM 733 C CA . ARG A 1 97 ? 0.181 8.339 -7.706 1.00 84.19 97 ARG A CA 1
ATOM 734 C C . ARG A 1 97 ? 1.405 9.125 -8.173 1.00 84.19 97 ARG A C 1
ATOM 736 O O . ARG A 1 97 ? 1.332 9.727 -9.231 1.00 84.19 97 ARG A O 1
ATOM 743 N N . GLN A 1 98 ? 2.483 9.156 -7.394 1.00 82.44 98 GLN A N 1
ATOM 744 C CA . GLN A 1 98 ? 3.739 9.804 -7.789 1.00 82.44 98 GLN A CA 1
ATOM 745 C C . GLN A 1 98 ? 4.536 8.952 -8.787 1.00 82.44 98 GLN A C 1
ATOM 747 O O . GLN A 1 98 ? 5.354 9.483 -9.533 1.00 82.44 98 GLN A O 1
ATOM 752 N N . ILE A 1 99 ? 4.320 7.632 -8.779 1.00 75.69 99 ILE A N 1
ATOM 753 C CA . ILE A 1 99 ? 5.024 6.677 -9.645 1.00 75.69 99 ILE A CA 1
ATOM 754 C C . ILE A 1 99 ? 4.282 6.428 -10.974 1.00 75.69 99 ILE A C 1
ATOM 756 O O . ILE A 1 99 ? 4.933 6.109 -11.972 1.00 75.69 99 ILE A O 1
ATOM 760 N N . LEU A 1 100 ? 2.945 6.529 -10.981 1.00 68.44 100 LEU A N 1
ATOM 761 C CA . LEU A 1 100 ? 2.078 6.398 -12.167 1.00 68.44 100 LEU A CA 1
ATOM 762 C C . LEU A 1 100 ? 2.044 7.673 -13.014 1.00 68.44 100 LEU A C 1
ATOM 764 O O . LEU A 1 100 ? 2.047 7.511 -14.256 1.00 68.44 100 LEU A O 1
#

Radius of gyration: 18.83 Å; chains: 1; bounding box: 55×18×58 Å

pLDDT: mean 73.78, std 15.03, range [40.31, 90.5]

Sequence (100 aa):
MSSTPGPEGQRPPQLSENDLRHALDELDAKIKTLHNRAHATAAGSPNTYQAHAEALEAKRARLAEQLGQAPAPADGSEPGVWNQIRHGIENLREDLRQIL

Foldseek 3Di:
DDDDPDPPPCLDPDCDLVNLVVLLVVLVVLLVVQCVVLVVVVPDPSPPSNVLSVVLVVLSVVLVVLSVPPPDPPDSPPDVSNVVSVVSSVVSVVSSVVSD

Secondary structure (DSSP, 8-state):
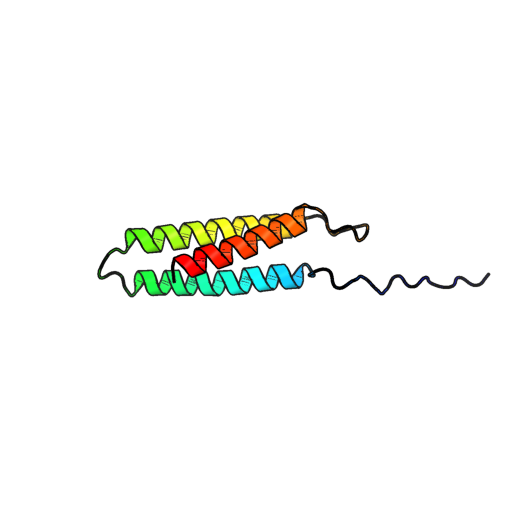-------TT-------HHHHHHHHHHHHHHHHHHHHHHHHTTTS-HHHHHHHHHHHHHHHHHHHHHHHHSPP-SSSS--HHHHHHHHHHHHHHHHHHHH-